Protein AF-A0A178AVA2-F1 (afdb_monomer)

pLDDT: mean 83.58, std 13.84, range [35.47, 96.44]

Solvent-accessible surface area (backbone atoms only — not comparable to full-atom values): 10022 Å² total; per-residue (Å²): 101,58,47,37,73,25,54,58,97,66,56,77,69,5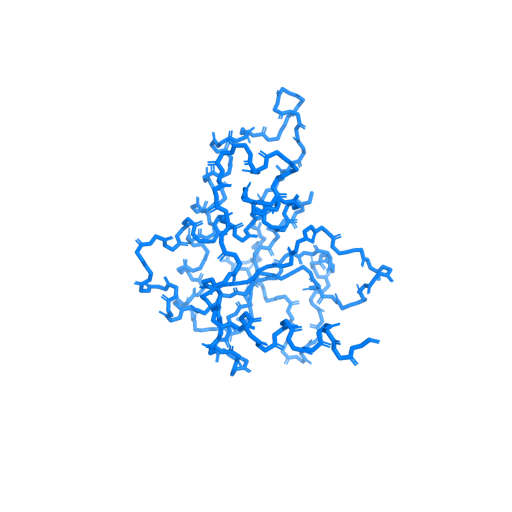7,50,57,54,50,53,49,37,49,54,52,15,50,49,53,47,40,69,73,58,42,66,60,36,81,91,50,72,38,77,63,45,78,44,82,63,71,54,96,90,38,62,68,52,55,43,46,97,87,67,46,74,33,79,92,48,63,50,77,24,27,30,31,40,52,26,65,85,71,76,60,54,83,81,50,58,57,49,40,53,74,26,83,81,48,61,93,82,47,77,55,73,37,70,40,40,42,36,29,18,57,76,59,34,75,69,43,96,56,44,38,58,53,52,31,53,36,51,37,15,44,75,54,46,75,63,77,80,70,42,96,66,23,76,82,80,47,90,82,64,66,85,74,44,97,57,35,70,61,55,48,55,57,62,76,73,107

Mean predicted aligned error: 7.14 Å

Secondary structure (DSSP, 8-state):
-B---EE-S--HHHHHHHHHHHHHHHHHHHHHH-SSBTTTTB--B-----BTTBPPPSB-TTS-B-TTS-TTS-EEEEGGGGT-TTS-SEE--SS---TTT--STT-SEEEE-HHHHHHSS-HHHHHHHHHHHHTTPPPGGGSTTGGGT----GGGSTTHHHHHHHHHT-

Sequence (170 aa):
MLATSLLRKGTKNAHVKLSYLMSNATSLWVRAIGSPSEQSGHGLQFKSYEQHGKPPYCRKDDGTWNVIYSESSVVIDTLNERGEGRYALSYAPYGYRSHDFDQDPGRQNLRINYAEMMNARNPTTLVAHELGHIMGIMHQHQRGNAVTYVYFKCKNLDDYDIVKNALEAA

Foldseek 3Di:
DEAAEAEDDDDPVLVVVVVVLLVLLVVVVCVVQNDDDVVSVDPDDYDYDDDPNHRDHQADPVRHGDVVDDLQYEYEYECVVVVNLPDDQKAFAAEGDDCVRPVGRNNGYIYGNSVVLVVDPCSSNVSNVRVCRHHRHDDPCPPPCNVVPDDDDLVPDPCSVVVVVVVVVD

Radius of gyration: 18.33 Å; Cα contacts (8 Å, |Δi|>4): 219; chains: 1; bounding box: 48×45×39 Å

Nearest PDB structures (foldseek):
  1iab-assembly1_A  TM=7.516E-01  e=2.184E-03  Astacus astacus
  6mmp-assembly1_C  TM=3.490E-01  e=6.831E+00  Rattus norvegicus

Structure (mmCIF, N/CA/C/O backbone):
data_AF-A0A178AVA2-F1
#
_entry.id   AF-A0A178AVA2-F1
#
loop_
_atom_site.group_PDB
_atom_site.id
_atom_site.type_symbol
_atom_site.label_atom_id
_atom_site.label_alt_id
_atom_site.label_comp_id
_atom_site.label_asym_id
_atom_site.label_entity_id
_atom_site.label_seq_id
_atom_site.pdbx_PDB_ins_code
_atom_site.Cartn_x
_atom_site.Cartn_y
_atom_site.Cartn_z
_atom_site.occupancy
_atom_site.B_iso_or_equiv
_atom_site.auth_seq_id
_atom_site.auth_comp_id
_atom_site.auth_asym_id
_atom_site.auth_atom_id
_atom_site.pdbx_PDB_model_num
ATOM 1 N N . MET A 1 1 ? 10.847 1.163 8.711 1.00 35.47 1 MET A N 1
ATOM 2 C CA . MET A 1 1 ? 10.568 0.404 7.473 1.00 35.47 1 MET A CA 1
ATOM 3 C C . MET A 1 1 ? 10.774 1.348 6.303 1.00 35.47 1 MET A C 1
ATOM 5 O O . MET A 1 1 ? 10.241 2.446 6.362 1.00 35.47 1 MET A O 1
ATOM 9 N N . LEU A 1 2 ? 11.606 0.974 5.330 1.00 39.69 2 LEU A N 1
ATOM 10 C CA . LEU A 1 2 ? 11.906 1.767 4.135 1.00 39.69 2 LEU A CA 1
ATOM 11 C C . LEU A 1 2 ? 11.143 1.152 2.960 1.00 39.69 2 LEU A C 1
ATOM 13 O O . LEU A 1 2 ? 11.487 0.065 2.502 1.00 39.69 2 LEU A O 1
ATOM 17 N N . ALA A 1 3 ? 10.085 1.817 2.504 1.00 41.44 3 ALA A N 1
ATOM 18 C CA . ALA A 1 3 ? 9.357 1.408 1.309 1.00 41.44 3 ALA A CA 1
ATOM 19 C C . ALA A 1 3 ? 10.012 2.049 0.078 1.00 41.44 3 ALA A C 1
ATOM 21 O O . ALA A 1 3 ? 9.653 3.156 -0.321 1.00 41.44 3 ALA A O 1
ATOM 22 N N . THR A 1 4 ? 11.006 1.375 -0.500 1.00 44.41 4 THR A N 1
ATOM 23 C CA . THR A 1 4 ? 11.583 1.781 -1.785 1.00 44.41 4 THR A CA 1
ATOM 24 C C . THR A 1 4 ? 10.673 1.291 -2.904 1.00 44.41 4 THR A C 1
ATOM 26 O O . THR A 1 4 ? 10.763 0.143 -3.311 1.00 44.41 4 THR A O 1
ATOM 29 N N . SER A 1 5 ? 9.787 2.167 -3.375 1.00 45.09 5 SER A N 1
ATOM 30 C CA . SER A 1 5 ? 8.886 1.947 -4.514 1.00 45.09 5 SER A CA 1
ATOM 31 C C . SER A 1 5 ? 9.672 1.616 -5.786 1.00 45.09 5 SER A C 1
ATOM 33 O O . SER A 1 5 ? 10.353 2.493 -6.322 1.00 45.09 5 SER A O 1
ATOM 35 N N . LEU A 1 6 ? 9.550 0.397 -6.305 1.00 52.84 6 LEU A N 1
ATOM 36 C CA . LEU A 1 6 ? 10.312 -0.048 -7.473 1.00 52.84 6 LEU A CA 1
ATOM 37 C C . LEU A 1 6 ? 9.438 -0.900 -8.372 1.00 52.84 6 LEU A C 1
ATOM 39 O O . LEU A 1 6 ? 8.874 -1.899 -7.930 1.00 52.84 6 LEU A O 1
ATOM 43 N N . LEU A 1 7 ? 9.328 -0.477 -9.625 1.00 50.53 7 LEU A N 1
ATOM 44 C CA . LEU A 1 7 ? 8.433 -1.100 -10.583 1.00 50.53 7 LEU A CA 1
ATOM 45 C C . LEU A 1 7 ? 9.058 -2.325 -11.223 1.00 50.53 7 LEU A C 1
ATOM 47 O O . LEU A 1 7 ? 10.235 -2.320 -11.569 1.00 50.53 7 LEU A O 1
ATOM 51 N N . ARG A 1 8 ? 8.257 -3.363 -11.438 1.00 51.50 8 ARG A N 1
ATOM 52 C CA . ARG A 1 8 ? 8.568 -4.390 -12.434 1.00 51.50 8 ARG A CA 1
ATOM 53 C C . ARG A 1 8 ? 8.363 -3.792 -13.833 1.00 51.50 8 ARG A C 1
ATOM 55 O O . ARG A 1 8 ? 7.610 -2.841 -14.014 1.00 51.50 8 ARG A O 1
ATOM 62 N N . LYS A 1 9 ? 9.165 -4.270 -14.779 1.00 46.62 9 LYS A N 1
ATOM 63 C CA . LYS A 1 9 ? 9.379 -3.786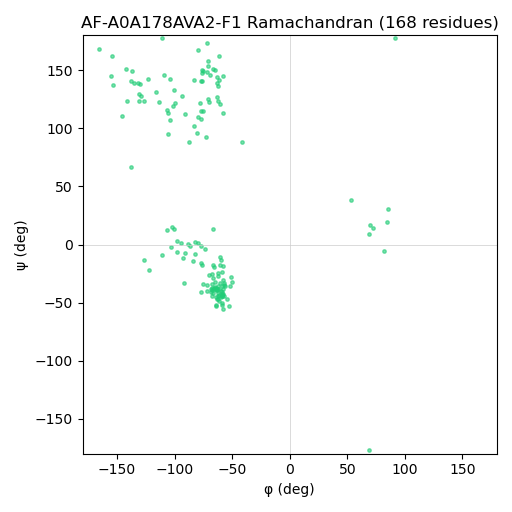 -16.153 1.00 46.62 9 LYS A CA 1
ATOM 64 C C . LYS A 1 9 ? 8.087 -3.349 -16.886 1.00 46.62 9 LYS A C 1
ATOM 66 O O . LYS A 1 9 ? 7.524 -4.122 -17.647 1.00 46.62 9 LYS A O 1
ATOM 71 N N . GLY A 1 10 ? 7.701 -2.079 -16.739 1.00 52.09 10 GLY A N 1
ATOM 72 C CA . GLY A 1 10 ? 6.563 -1.460 -17.431 1.00 52.09 10 GLY A CA 1
ATOM 73 C C . GLY A 1 10 ? 6.968 -0.412 -18.476 1.00 52.09 10 GLY A C 1
ATOM 74 O O . GLY A 1 10 ? 8.142 -0.078 -18.650 1.00 52.09 10 GLY A O 1
ATOM 75 N N . THR A 1 11 ? 5.991 0.160 -19.188 1.00 54.28 11 THR A N 1
ATOM 76 C CA . THR A 1 11 ? 6.258 1.289 -20.101 1.00 54.28 11 THR A CA 1
ATOM 77 C C . THR A 1 11 ? 6.765 2.508 -19.313 1.00 54.28 11 THR A C 1
ATOM 79 O O . THR A 1 11 ? 6.294 2.779 -18.207 1.00 54.28 11 THR A O 1
ATOM 82 N N . LYS A 1 12 ? 7.697 3.297 -19.876 1.00 59.25 12 LYS A N 1
ATOM 83 C CA . LYS A 1 12 ? 8.261 4.501 -19.214 1.00 59.25 12 LYS A CA 1
ATOM 84 C C . LYS A 1 12 ? 7.185 5.453 -18.656 1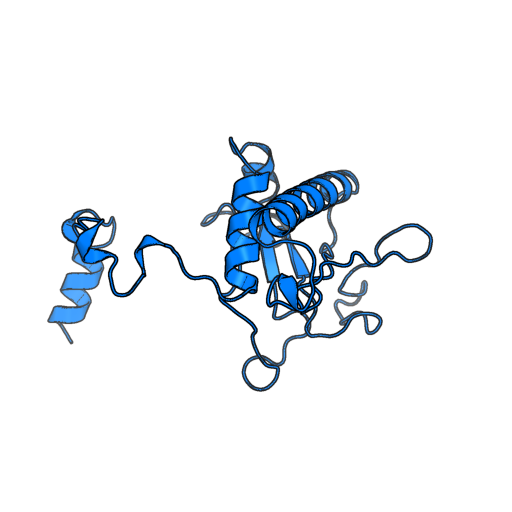.00 59.25 12 LYS A C 1
ATOM 86 O O . LYS A 1 12 ? 7.396 6.078 -17.621 1.00 59.25 12 LYS A O 1
ATOM 91 N N . ASN A 1 13 ? 6.024 5.530 -19.309 1.00 63.72 13 ASN A N 1
ATOM 92 C CA . ASN A 1 13 ? 4.899 6.361 -18.874 1.00 63.72 13 ASN A CA 1
ATOM 93 C C . ASN A 1 13 ? 4.184 5.813 -17.629 1.00 63.72 13 ASN A C 1
ATOM 95 O O . ASN A 1 13 ? 3.742 6.601 -16.792 1.00 63.72 13 ASN A O 1
ATOM 99 N N . ALA A 1 14 ? 4.089 4.487 -17.479 1.00 69.44 14 ALA A N 1
ATOM 100 C CA . ALA A 1 14 ? 3.544 3.873 -16.270 1.00 69.44 14 ALA A CA 1
ATOM 101 C C . ALA A 1 14 ? 4.409 4.208 -15.054 1.00 69.44 14 ALA A C 1
ATOM 103 O O . ALA A 1 14 ? 3.881 4.561 -14.002 1.00 69.44 14 ALA A O 1
ATOM 104 N N . HIS A 1 15 ? 5.730 4.218 -15.247 1.00 70.00 15 HIS A N 1
ATOM 105 C CA . HIS A 1 15 ? 6.684 4.549 -14.203 1.00 70.00 15 HIS A CA 1
ATOM 106 C C . HIS A 1 15 ? 6.469 5.940 -13.609 1.00 70.00 15 HIS A C 1
ATOM 108 O O . HIS A 1 15 ? 6.262 6.076 -12.407 1.00 70.00 15 HIS A O 1
ATOM 114 N N . VAL A 1 16 ? 6.464 6.979 -14.446 1.00 72.69 16 VAL A N 1
ATOM 115 C CA . VAL A 1 16 ? 6.308 8.367 -13.980 1.00 72.69 16 VAL A CA 1
ATOM 116 C C . VAL A 1 16 ? 4.991 8.560 -13.223 1.00 72.69 16 VAL A C 1
ATOM 118 O O . VAL A 1 16 ? 4.978 9.155 -12.146 1.00 72.69 16 VAL A O 1
ATOM 121 N N . LYS A 1 17 ? 3.882 8.021 -13.748 1.00 81.56 17 LYS A N 1
ATOM 122 C CA . LYS A 1 17 ? 2.571 8.169 -13.098 1.00 81.56 17 LYS A CA 1
ATOM 123 C C . LYS A 1 17 ? 2.489 7.412 -11.773 1.00 81.56 17 LYS A C 1
ATOM 125 O O . LYS A 1 17 ? 1.926 7.940 -10.819 1.00 81.56 17 LYS A O 1
ATOM 130 N N . LEU A 1 18 ? 3.062 6.214 -11.688 1.00 80.94 18 LEU A N 1
ATOM 131 C CA . LEU A 1 18 ? 3.089 5.440 -10.446 1.00 80.94 18 LEU A CA 1
ATOM 132 C C . LEU A 1 18 ? 3.981 6.099 -9.391 1.00 80.94 18 LEU A C 1
ATOM 134 O O . LEU A 1 18 ? 3.558 6.210 -8.245 1.00 80.94 18 LEU A O 1
ATOM 138 N N . SER A 1 19 ? 5.146 6.636 -9.766 1.00 80.81 19 SER A N 1
ATOM 139 C CA . SER A 1 19 ? 5.971 7.435 -8.847 1.00 80.81 19 SER A CA 1
ATOM 140 C C . SER A 1 19 ? 5.211 8.652 -8.307 1.00 80.81 19 SER A C 1
ATOM 142 O O . SER A 1 19 ? 5.275 8.935 -7.111 1.00 80.81 19 SER A O 1
ATOM 144 N N . TYR A 1 20 ? 4.441 9.338 -9.158 1.00 85.94 20 TYR A N 1
ATOM 145 C CA . TYR A 1 20 ? 3.589 10.454 -8.742 1.00 85.94 20 TYR A CA 1
ATOM 146 C C . TYR A 1 20 ? 2.486 10.017 -7.763 1.00 85.94 20 TYR A C 1
ATOM 148 O O . TYR A 1 20 ? 2.320 10.630 -6.707 1.00 85.94 20 TYR A O 1
ATOM 156 N N . LEU A 1 21 ? 1.769 8.927 -8.065 1.00 88.62 21 LEU A N 1
ATOM 157 C CA . LEU A 1 21 ? 0.754 8.361 -7.168 1.00 88.62 21 LEU A CA 1
ATOM 158 C C . LEU A 1 21 ? 1.348 7.978 -5.812 1.00 88.62 21 LEU A C 1
ATOM 160 O O . LEU A 1 21 ? 0.778 8.322 -4.778 1.00 88.62 21 LEU A O 1
ATOM 164 N N . MET A 1 22 ? 2.516 7.334 -5.81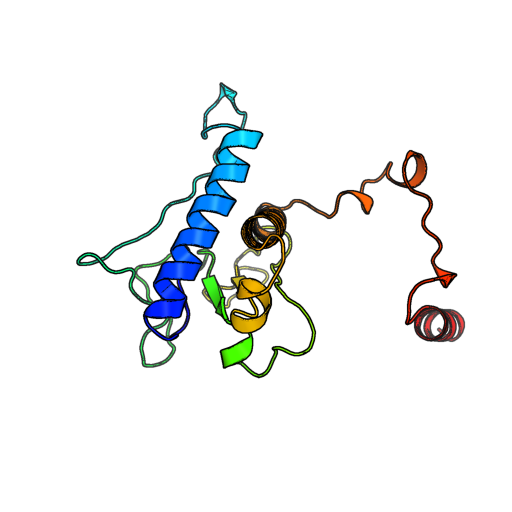4 1.00 88.31 22 MET A N 1
ATOM 165 C CA . MET A 1 22 ? 3.215 6.971 -4.588 1.00 88.31 22 MET A CA 1
ATOM 166 C C . MET A 1 22 ? 3.611 8.189 -3.770 1.00 88.31 22 MET A C 1
ATOM 168 O O . MET A 1 22 ? 3.354 8.215 -2.569 1.00 88.31 22 MET A O 1
ATOM 172 N N . SER A 1 23 ? 4.195 9.213 -4.393 1.00 89.69 23 SER A N 1
ATOM 173 C CA . SER A 1 23 ? 4.587 10.444 -3.700 1.00 89.69 23 SER A CA 1
ATOM 174 C C . SER A 1 23 ? 3.385 11.128 -3.038 1.00 89.69 23 SER A C 1
ATOM 176 O O . SER A 1 23 ? 3.443 11.504 -1.864 1.00 89.69 23 SER A O 1
ATOM 178 N N . ASN A 1 24 ? 2.252 11.197 -3.738 1.00 93.38 24 ASN A N 1
ATOM 179 C CA . ASN A 1 24 ? 1.031 11.773 -3.188 1.00 93.38 24 ASN A CA 1
ATOM 180 C C . ASN A 1 24 ? 0.446 10.921 -2.053 1.00 93.38 24 ASN A C 1
ATOM 182 O O . ASN A 1 24 ? 0.078 11.463 -1.014 1.00 93.38 24 ASN A O 1
ATOM 186 N N . ALA A 1 25 ? 0.390 9.598 -2.220 1.00 93.69 25 ALA A N 1
ATOM 187 C CA . ALA A 1 25 ? -0.112 8.677 -1.201 1.00 93.69 25 ALA A CA 1
ATOM 188 C C . ALA A 1 25 ? 0.736 8.730 0.078 1.00 93.69 25 ALA A C 1
ATOM 190 O O . ALA A 1 25 ? 0.217 8.792 1.190 1.00 93.69 25 ALA A O 1
ATOM 191 N N . THR A 1 26 ? 2.052 8.796 -0.092 1.00 92.62 26 THR A N 1
ATOM 192 C CA . THR A 1 26 ? 3.015 8.990 0.989 1.00 92.62 26 THR A CA 1
ATOM 193 C C . THR A 1 26 ? 2.786 10.319 1.708 1.00 92.62 26 THR A C 1
ATOM 195 O O . THR A 1 26 ? 2.780 10.385 2.935 1.00 92.62 26 THR A O 1
ATOM 198 N N . SER A 1 27 ? 2.548 11.384 0.939 1.00 93.75 27 SER A N 1
ATOM 199 C CA . SER A 1 27 ? 2.283 12.722 1.472 1.00 93.75 27 SER A CA 1
ATOM 200 C C . SER A 1 27 ? 0.981 12.787 2.276 1.00 93.75 27 SER A C 1
ATOM 202 O O . SER A 1 27 ? 0.908 13.547 3.241 1.00 93.75 27 SER A O 1
ATOM 204 N N . LEU A 1 28 ? -0.038 11.990 1.921 1.00 95.94 28 LEU A N 1
ATOM 205 C CA . LEU A 1 28 ? -1.256 11.851 2.731 1.00 95.94 28 LEU A CA 1
ATOM 206 C C . LEU A 1 28 ? -0.936 11.271 4.109 1.00 95.94 28 LEU A C 1
ATOM 208 O O . LEU A 1 28 ? -1.403 11.807 5.111 1.00 95.94 28 LEU A O 1
ATOM 212 N N . TRP A 1 29 ? -0.099 10.234 4.164 1.00 94.44 29 TRP A N 1
ATOM 213 C CA . TRP A 1 29 ? 0.346 9.654 5.428 1.00 94.44 29 TRP A CA 1
ATOM 214 C C . TRP A 1 29 ? 1.166 10.637 6.252 1.00 94.44 29 TRP A C 1
ATOM 216 O O . TRP A 1 29 ? 0.787 10.923 7.382 1.00 94.44 29 TRP A O 1
ATOM 226 N N . VAL A 1 30 ? 2.217 11.233 5.686 1.00 93.88 30 VAL A N 1
ATOM 227 C CA . VAL A 1 30 ? 3.055 12.213 6.406 1.00 93.88 30 VAL A CA 1
ATOM 228 C C . VAL A 1 30 ? 2.224 13.384 6.941 1.00 93.88 30 VAL A C 1
ATOM 230 O O . VAL A 1 30 ? 2.471 13.862 8.041 1.00 93.88 30 VAL A O 1
ATOM 233 N N . ARG A 1 31 ? 1.192 13.828 6.214 1.00 95.81 31 ARG A N 1
ATOM 234 C CA . ARG A 1 31 ? 0.269 14.859 6.711 1.00 95.81 31 ARG A CA 1
ATOM 235 C C . ARG A 1 31 ? -0.592 14.374 7.879 1.00 95.81 31 ARG A C 1
ATOM 237 O O . ARG A 1 31 ? -0.889 15.165 8.765 1.00 95.81 31 ARG A O 1
ATOM 244 N N . ALA A 1 32 ? -1.023 13.116 7.853 1.00 95.19 32 ALA A N 1
ATOM 245 C CA . ALA A 1 32 ? -1.911 12.545 8.859 1.00 95.19 32 ALA A CA 1
ATOM 246 C C . ALA A 1 32 ? -1.188 12.188 10.166 1.00 95.19 32 ALA A C 1
ATOM 248 O O . ALA A 1 32 ? -1.738 12.425 11.236 1.00 95.19 32 ALA A O 1
ATOM 249 N N . ILE A 1 33 ? 0.020 11.620 10.083 1.00 94.00 33 ILE A N 1
ATOM 250 C CA . ILE A 1 33 ? 0.762 11.115 11.254 1.00 94.00 33 ILE A CA 1
ATOM 251 C C . ILE A 1 33 ? 2.007 11.942 11.601 1.00 94.00 33 ILE A C 1
ATOM 253 O O . ILE A 1 33 ? 2.577 11.772 12.673 1.00 94.00 33 ILE A O 1
ATOM 257 N N . GLY A 1 34 ? 2.392 12.881 10.736 1.00 94.88 34 GLY A N 1
ATOM 258 C CA . GLY A 1 34 ? 3.571 13.722 10.903 1.00 94.88 34 GLY A CA 1
ATOM 259 C C . GLY A 1 34 ? 4.837 13.142 10.269 1.00 94.88 34 GLY A C 1
ATOM 260 O O . GLY A 1 34 ? 4.864 12.059 9.680 1.00 94.88 34 GLY A O 1
ATOM 261 N N . SER A 1 35 ? 5.919 13.913 10.374 1.00 93.38 35 SER A N 1
ATOM 262 C CA . SER A 1 35 ? 7.266 13.450 10.031 1.00 93.38 35 SER A CA 1
ATOM 263 C C . SER A 1 35 ? 7.797 12.517 11.123 1.00 93.38 35 SER A C 1
ATOM 265 O O . SER A 1 35 ? 7.470 12.720 12.291 1.00 93.38 35 SER A O 1
ATOM 267 N N . PRO A 1 36 ? 8.649 11.531 10.799 1.00 94.00 36 PRO A N 1
ATOM 268 C CA . PRO A 1 36 ? 9.222 10.630 11.796 1.00 94.00 36 PRO A CA 1
ATOM 269 C C . PRO A 1 36 ? 10.057 11.387 12.834 1.00 94.00 36 PRO A C 1
ATOM 271 O O . PRO A 1 36 ? 11.016 12.078 12.489 1.00 94.00 36 PRO A O 1
ATOM 274 N N . SER A 1 37 ? 9.669 11.263 14.099 1.00 95.56 37 SER A N 1
ATOM 275 C CA . SER A 1 37 ? 10.273 11.944 15.244 1.00 95.56 37 SER A CA 1
ATOM 276 C C . SER A 1 37 ? 9.798 11.302 16.548 1.00 95.56 37 SER A C 1
ATOM 278 O O . SER A 1 37 ? 8.840 10.528 16.558 1.00 95.56 37 SER A O 1
ATOM 280 N N . GLU A 1 38 ? 10.438 11.659 17.659 1.00 95.81 38 GLU A N 1
ATOM 281 C CA . GLU A 1 38 ? 9.928 11.328 18.993 1.00 95.81 38 GLU A CA 1
ATOM 282 C C . GLU A 1 38 ? 8.533 11.936 19.227 1.00 95.81 38 GLU A C 1
ATOM 284 O O . GLU A 1 38 ? 7.643 11.258 19.730 1.00 95.81 38 GLU A O 1
ATOM 289 N N . GLN A 1 39 ? 8.301 13.172 18.764 1.00 95.62 39 GLN A N 1
ATOM 290 C CA . GLN A 1 39 ? 7.025 13.877 18.924 1.00 95.62 39 GLN A CA 1
ATOM 291 C C . GLN A 1 39 ? 5.853 13.197 18.197 1.00 95.62 39 GLN A C 1
ATOM 293 O O . GLN A 1 39 ? 4.743 13.162 18.722 1.00 95.62 39 GLN A O 1
ATOM 298 N N . SER A 1 40 ? 6.077 12.672 16.992 1.00 94.88 40 SER A N 1
ATOM 299 C CA . SER A 1 40 ? 5.054 11.939 16.230 1.00 94.88 40 SER A CA 1
ATOM 300 C C . SER A 1 40 ? 4.920 10.472 16.648 1.00 94.88 40 SER A C 1
ATOM 302 O O . SER A 1 40 ? 4.002 9.788 16.199 1.00 94.88 40 SER A O 1
ATOM 304 N N . GLY A 1 41 ? 5.819 9.967 17.500 1.00 94.44 41 GLY A N 1
ATOM 305 C CA . GLY A 1 41 ? 5.760 8.608 18.038 1.00 94.44 41 GLY A CA 1
ATOM 306 C C . GLY A 1 41 ? 6.046 7.500 17.020 1.00 94.44 41 GLY A C 1
ATOM 307 O O . GLY A 1 41 ? 5.725 6.341 17.282 1.00 94.44 41 GLY A O 1
ATOM 308 N N . HIS A 1 42 ? 6.637 7.812 15.859 1.00 92.19 42 HIS A N 1
ATOM 309 C CA . HIS A 1 42 ? 6.965 6.807 14.845 1.00 92.19 42 HIS A CA 1
ATOM 310 C C . HIS A 1 42 ? 8.293 7.060 14.119 1.00 92.19 42 HIS A C 1
ATOM 312 O O . HIS A 1 42 ? 8.710 8.189 13.873 1.00 92.19 42 HIS A O 1
ATOM 318 N N . GLY A 1 43 ? 8.922 5.966 13.674 1.00 90.44 43 GLY A N 1
ATOM 319 C CA . GLY A 1 43 ? 10.121 5.969 12.821 1.00 90.44 43 GLY A CA 1
ATOM 320 C C . GLY A 1 43 ? 9.844 5.720 11.331 1.00 90.44 43 GLY A C 1
ATOM 321 O O . GLY A 1 43 ? 10.761 5.386 10.580 1.00 90.44 43 GLY A O 1
ATOM 322 N N . LEU A 1 44 ? 8.580 5.790 10.894 1.00 87.25 44 LEU A N 1
ATOM 323 C CA . LEU A 1 44 ? 8.195 5.535 9.502 1.00 87.25 44 LEU A CA 1
ATOM 324 C C . LEU A 1 44 ? 8.834 6.541 8.531 1.00 87.25 44 LEU A C 1
ATOM 326 O O . LEU A 1 44 ? 8.623 7.744 8.649 1.00 87.25 44 LEU A O 1
ATOM 330 N N . GLN A 1 45 ? 9.566 6.028 7.541 1.00 86.25 45 GLN A N 1
ATOM 331 C CA . GLN A 1 45 ? 10.241 6.816 6.514 1.00 86.25 45 GLN A CA 1
ATOM 332 C C . GLN A 1 45 ? 9.950 6.245 5.132 1.00 86.25 45 GLN A C 1
ATOM 334 O O . GLN A 1 45 ? 10.020 5.036 4.912 1.00 86.25 45 GLN A O 1
ATOM 339 N N . PHE A 1 46 ? 9.724 7.136 4.177 1.00 84.00 46 PHE A N 1
ATOM 340 C CA . PHE A 1 46 ? 9.573 6.789 2.774 1.00 84.00 46 PHE A CA 1
ATOM 341 C C . PHE A 1 46 ? 10.753 7.371 2.013 1.00 84.00 46 PHE A C 1
ATOM 343 O O . PHE A 1 46 ? 11.013 8.571 2.092 1.00 84.00 46 PHE A O 1
ATOM 350 N N . LYS A 1 47 ? 11.500 6.516 1.317 1.00 80.25 47 LYS A N 1
ATOM 351 C CA . LYS A 1 47 ? 12.651 6.934 0.518 1.00 80.25 47 LYS A CA 1
ATOM 352 C C . LYS A 1 47 ? 12.532 6.309 -0.859 1.00 80.25 47 LYS A C 1
ATOM 354 O O . LYS A 1 47 ? 12.432 5.091 -0.975 1.00 80.25 47 LYS A O 1
ATOM 359 N N . SER A 1 48 ? 12.545 7.145 -1.889 1.00 72.25 48 SER A N 1
ATOM 360 C CA . SER A 1 48 ? 12.849 6.686 -3.238 1.00 72.25 48 SER A CA 1
ATOM 361 C C . SER A 1 48 ? 14.356 6.470 -3.356 1.00 72.25 48 SER A C 1
ATOM 363 O O . SER A 1 48 ? 15.151 7.125 -2.681 1.00 72.25 48 SER A O 1
ATOM 365 N N . TYR A 1 49 ? 14.747 5.529 -4.205 1.00 72.69 49 TYR A N 1
ATOM 366 C CA . TYR A 1 49 ? 16.142 5.310 -4.553 1.00 72.69 49 TYR A CA 1
ATOM 367 C C . TYR A 1 49 ? 16.324 5.597 -6.035 1.00 72.69 49 TYR A C 1
ATOM 369 O O . TYR A 1 49 ? 15.572 5.081 -6.861 1.00 72.69 49 TYR A O 1
ATOM 377 N N . GLU A 1 50 ? 17.341 6.382 -6.366 1.00 73.56 50 GLU A N 1
ATOM 378 C CA . GLU A 1 50 ? 17.678 6.745 -7.736 1.00 73.56 50 GLU A CA 1
ATOM 379 C C . GLU A 1 50 ? 19.164 6.492 -7.991 1.00 73.56 50 GLU A C 1
ATOM 381 O O . GLU A 1 50 ? 20.017 6.815 -7.166 1.00 73.56 50 GLU A O 1
ATOM 386 N N . GLN A 1 51 ? 19.476 5.938 -9.160 1.00 71.62 51 GLN A N 1
ATOM 387 C CA . GLN A 1 51 ? 20.830 5.739 -9.657 1.00 71.62 51 GLN A CA 1
ATOM 388 C C . GLN A 1 51 ? 20.932 6.371 -11.051 1.00 71.62 51 GLN A C 1
ATOM 390 O O . GLN A 1 51 ? 20.154 6.055 -11.947 1.00 71.62 51 GLN A O 1
ATOM 395 N N . HIS A 1 52 ? 21.871 7.300 -11.248 1.00 79.25 52 HIS A N 1
ATOM 396 C CA . HIS A 1 52 ? 22.006 8.055 -12.507 1.00 79.25 52 HIS A CA 1
ATOM 397 C C . HIS A 1 52 ? 20.698 8.746 -12.960 1.00 79.25 52 HIS A C 1
ATOM 399 O O . HIS A 1 52 ? 20.365 8.766 -14.146 1.00 79.25 52 HIS A O 1
ATOM 405 N N . GLY A 1 53 ? 19.932 9.286 -12.003 1.00 73.62 53 GLY A N 1
ATOM 406 C CA . GLY A 1 53 ? 18.669 9.989 -12.261 1.00 73.62 53 GLY A CA 1
ATOM 407 C C . GLY A 1 53 ? 17.500 9.083 -12.663 1.00 73.62 53 GLY A C 1
ATOM 408 O O . GLY A 1 53 ? 16.506 9.569 -13.201 1.00 73.62 53 GLY A O 1
ATOM 409 N N . LYS A 1 54 ? 17.614 7.763 -12.463 1.00 68.69 54 LYS A N 1
ATOM 410 C CA . LYS A 1 54 ? 16.530 6.797 -12.682 1.00 68.69 54 LYS A CA 1
ATOM 411 C C . LYS A 1 54 ? 16.504 5.777 -11.549 1.00 68.69 54 LYS A C 1
ATOM 413 O O . LYS A 1 54 ? 17.567 5.337 -11.127 1.00 68.69 54 LYS A O 1
ATOM 418 N N . PRO A 1 55 ? 15.339 5.344 -11.063 1.00 70.38 55 PRO A N 1
ATOM 419 C CA . PRO A 1 55 ? 15.285 4.201 -10.163 1.00 70.38 55 PRO A CA 1
ATOM 420 C C . PRO A 1 55 ? 15.626 2.914 -10.942 1.00 70.38 55 PRO A C 1
ATOM 422 O O . PRO A 1 55 ? 14.981 2.626 -11.956 1.00 70.38 55 PRO A O 1
ATOM 425 N N . PRO A 1 56 ? 16.649 2.148 -10.525 1.00 79.06 56 PRO A N 1
ATOM 426 C CA . PRO A 1 56 ? 16.888 0.811 -11.056 1.00 79.06 56 PRO A CA 1
ATOM 427 C C . PRO A 1 56 ? 15.710 -0.132 -10.773 1.00 79.06 56 PRO A C 1
ATOM 429 O O . PRO A 1 56 ? 14.881 0.115 -9.905 1.00 79.06 56 PRO A O 1
ATOM 432 N N . TYR A 1 57 ? 15.627 -1.242 -11.502 1.00 81.00 57 TYR A N 1
ATOM 433 C CA . TYR A 1 57 ? 14.596 -2.253 -11.258 1.00 81.00 57 TYR A CA 1
ATOM 434 C C . TYR A 1 57 ? 14.919 -3.110 -10.021 1.00 81.00 57 TYR A C 1
ATOM 436 O O . TYR A 1 57 ? 16.086 -3.413 -9.762 1.00 81.00 57 TYR A O 1
ATOM 444 N N . CYS A 1 58 ? 13.880 -3.556 -9.297 1.00 81.81 58 CYS A N 1
ATOM 445 C CA . CYS A 1 58 ? 13.983 -4.508 -8.172 1.00 81.81 58 CYS A CA 1
ATOM 446 C C . CYS A 1 58 ? 14.642 -5.832 -8.552 1.00 81.81 58 CYS A C 1
ATOM 448 O O . CYS A 1 58 ? 15.286 -6.478 -7.732 1.00 81.81 58 CYS A O 1
ATOM 450 N N . ARG A 1 59 ? 14.417 -6.266 -9.791 1.00 84.56 59 ARG A N 1
ATOM 451 C CA . ARG A 1 59 ? 14.964 -7.496 -10.348 1.00 84.56 59 ARG A CA 1
ATOM 452 C C . ARG A 1 59 ? 15.747 -7.154 -11.606 1.00 84.56 59 ARG A C 1
ATOM 454 O O . ARG A 1 59 ? 15.355 -6.255 -12.352 1.00 84.56 59 ARG A O 1
ATOM 461 N N . LYS A 1 60 ? 16.864 -7.843 -11.808 1.00 85.19 60 LYS A N 1
ATOM 462 C CA . LYS A 1 60 ? 17.690 -7.728 -13.013 1.00 85.19 60 LYS A CA 1
ATOM 463 C C . LYS A 1 60 ? 16.969 -8.375 -14.200 1.00 85.19 60 LYS A C 1
ATOM 465 O O . LYS A 1 60 ? 15.926 -9.010 -14.038 1.00 85.19 60 LYS A 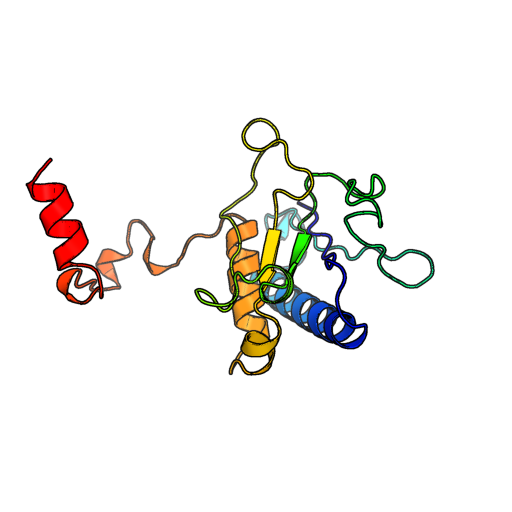O 1
ATOM 470 N N . ASP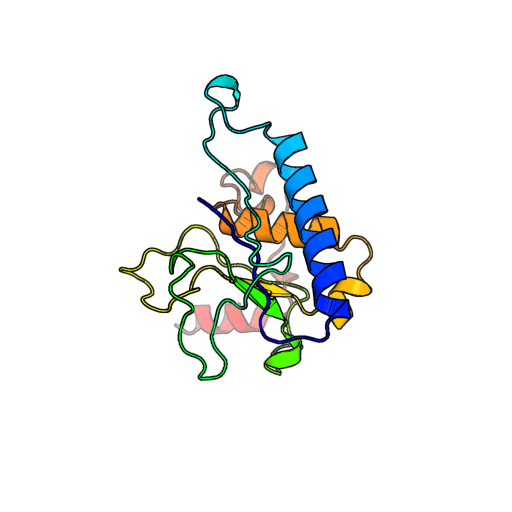 A 1 61 ? 17.528 -8.229 -15.399 1.00 83.19 61 ASP A N 1
ATOM 471 C CA . ASP A 1 61 ? 16.939 -8.810 -16.614 1.00 83.19 61 ASP A CA 1
ATOM 472 C C . ASP A 1 61 ? 16.859 -10.347 -16.580 1.00 83.19 61 ASP A C 1
ATOM 474 O O . ASP A 1 61 ? 15.976 -10.916 -17.216 1.00 83.19 61 ASP A O 1
ATOM 478 N N . ASP A 1 62 ? 17.715 -11.009 -15.797 1.00 85.75 62 ASP A N 1
ATOM 479 C CA . ASP A 1 62 ? 17.682 -12.459 -15.546 1.00 85.75 62 ASP A CA 1
ATOM 480 C C . ASP A 1 62 ? 16.634 -12.884 -14.490 1.00 85.75 62 ASP A C 1
ATOM 482 O O . ASP A 1 62 ? 16.518 -14.062 -14.159 1.00 85.75 62 ASP A O 1
ATOM 486 N N . GLY A 1 63 ? 15.867 -11.934 -13.941 1.00 83.19 63 GLY A N 1
ATOM 487 C CA . GLY A 1 63 ? 14.853 -12.168 -12.911 1.00 83.19 63 GLY A CA 1
ATOM 488 C C . GLY A 1 63 ? 15.390 -12.270 -11.477 1.00 83.19 63 GLY A C 1
ATOM 489 O O . GLY A 1 63 ? 14.585 -12.323 -10.536 1.00 83.19 63 GLY A O 1
ATOM 490 N N . THR A 1 64 ? 16.711 -12.250 -11.280 1.00 90.00 64 THR A N 1
ATOM 491 C CA . THR A 1 64 ? 17.335 -12.270 -9.949 1.00 90.00 64 THR A CA 1
ATOM 492 C C . THR A 1 64 ? 17.135 -10.946 -9.221 1.00 90.00 64 THR A C 1
ATOM 494 O O . THR A 1 64 ? 16.953 -9.892 -9.838 1.00 90.00 64 THR A O 1
ATOM 497 N N . TRP A 1 65 ? 17.149 -10.986 -7.888 1.00 90.25 65 TRP A N 1
ATOM 498 C CA . TRP A 1 65 ? 17.022 -9.785 -7.070 1.00 90.25 65 TRP A CA 1
ATOM 499 C C . TRP A 1 65 ? 18.187 -8.817 -7.296 1.00 90.25 65 TRP A C 1
ATOM 501 O O . TRP A 1 65 ? 19.356 -9.201 -7.412 1.00 90.25 65 TRP A O 1
ATOM 511 N N . ASN A 1 66 ? 17.868 -7.530 -7.351 1.00 89.00 66 ASN A N 1
ATOM 512 C CA . ASN A 1 66 ? 18.862 -6.482 -7.432 1.00 89.00 66 ASN A CA 1
ATOM 513 C C . ASN A 1 66 ? 19.378 -6.145 -6.025 1.00 89.00 66 ASN A C 1
ATOM 515 O O . ASN A 1 66 ? 18.736 -5.423 -5.266 1.00 89.00 66 ASN A O 1
ATOM 519 N N . VAL A 1 67 ? 20.567 -6.663 -5.704 1.00 90.31 67 VAL A N 1
ATOM 520 C CA . VAL A 1 67 ? 21.211 -6.598 -4.376 1.00 90.31 67 VAL A CA 1
ATOM 521 C C . VAL A 1 67 ? 21.496 -5.187 -3.853 1.00 90.31 67 VAL A C 1
ATOM 523 O O . VAL A 1 67 ? 21.830 -5.029 -2.684 1.00 90.31 67 VAL A O 1
ATOM 526 N N . ILE A 1 68 ? 21.352 -4.151 -4.683 1.00 86.06 68 ILE A N 1
ATOM 527 C CA . ILE A 1 68 ? 21.395 -2.757 -4.212 1.00 86.06 68 ILE A CA 1
ATOM 528 C C . ILE A 1 68 ? 20.214 -2.428 -3.284 1.00 86.06 68 ILE A C 1
ATOM 530 O O . ILE A 1 68 ? 20.267 -1.452 -2.536 1.00 86.06 68 ILE A O 1
ATOM 534 N N . TYR A 1 69 ? 19.150 -3.233 -3.334 1.00 85.00 69 TYR A N 1
ATOM 535 C CA . TYR A 1 69 ? 17.986 -3.124 -2.472 1.00 85.00 69 TYR A CA 1
ATOM 536 C C . TYR A 1 69 ? 18.004 -4.192 -1.389 1.00 85.00 69 TYR A C 1
ATOM 538 O O . TYR A 1 69 ? 18.325 -5.354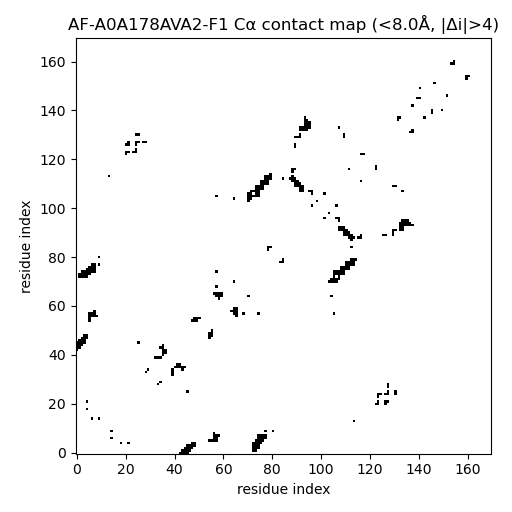 -1.633 1.00 85.00 69 TYR A O 1
ATOM 546 N N . SER A 1 70 ? 17.561 -3.808 -0.191 1.00 87.12 70 SER A N 1
ATOM 547 C CA . SER A 1 70 ? 17.232 -4.778 0.850 1.00 87.12 70 SER A CA 1
ATOM 548 C C . SER A 1 70 ? 16.083 -5.660 0.372 1.00 87.12 70 SER A C 1
ATOM 550 O O . SER A 1 70 ? 15.087 -5.139 -0.126 1.00 87.12 70 SER A O 1
ATOM 552 N N . GLU A 1 71 ? 16.167 -6.968 0.591 1.00 87.75 71 GLU A N 1
ATOM 553 C CA . GLU A 1 71 ? 15.097 -7.925 0.271 1.00 87.75 71 GLU A CA 1
ATOM 554 C C . GLU A 1 71 ? 13.767 -7.612 0.981 1.00 87.75 71 GLU A C 1
ATOM 556 O O . GLU A 1 71 ? 12.703 -8.064 0.562 1.00 87.75 71 GLU A O 1
ATOM 561 N N . SER A 1 72 ? 13.827 -6.801 2.041 1.00 84.50 72 SER A N 1
ATOM 562 C CA . SER A 1 72 ? 12.685 -6.270 2.787 1.00 84.50 72 SER A CA 1
ATOM 563 C C . SER A 1 72 ? 12.032 -5.033 2.152 1.00 84.50 72 SER A C 1
ATOM 565 O O . SER A 1 72 ? 11.122 -4.459 2.751 1.00 84.50 72 SER A O 1
ATOM 567 N N . SER A 1 73 ? 12.507 -4.578 0.989 1.00 86.12 73 SER A N 1
ATOM 568 C CA . SER A 1 73 ? 11.959 -3.408 0.292 1.00 86.12 73 SER A CA 1
ATOM 569 C C . SER A 1 73 ? 10.563 -3.690 -0.258 1.00 86.12 73 SER A C 1
ATOM 571 O O . SER A 1 73 ? 10.271 -4.800 -0.699 1.00 86.12 73 SER A O 1
ATOM 573 N N . VAL A 1 74 ? 9.716 -2.658 -0.267 1.00 86.56 74 VAL A N 1
ATOM 574 C CA . VAL A 1 74 ? 8.370 -2.725 -0.848 1.00 86.56 74 VAL A CA 1
ATOM 575 C C . VAL A 1 74 ? 8.440 -2.638 -2.367 1.00 86.56 74 VAL A C 1
ATOM 577 O O . VAL A 1 74 ? 8.663 -1.569 -2.925 1.00 86.56 74 VAL A O 1
ATOM 580 N N . VAL A 1 75 ? 8.190 -3.748 -3.046 1.00 86.00 75 VAL A N 1
ATOM 581 C CA . VAL A 1 75 ? 8.094 -3.804 -4.507 1.00 86.00 75 VAL A CA 1
ATOM 582 C C . VAL A 1 75 ? 6.753 -3.243 -4.960 1.00 86.00 75 VAL A C 1
ATOM 584 O O . VAL A 1 75 ? 5.731 -3.526 -4.342 1.00 86.00 75 VAL A O 1
ATOM 587 N N . ILE A 1 76 ? 6.731 -2.484 -6.054 1.00 84.12 76 ILE A N 1
ATOM 588 C CA . ILE A 1 76 ? 5.478 -2.093 -6.703 1.00 84.12 76 ILE A CA 1
ATOM 589 C C . ILE A 1 76 ? 5.332 -2.895 -7.985 1.00 84.12 76 ILE A C 1
ATOM 591 O O . ILE A 1 76 ? 6.113 -2.750 -8.918 1.00 84.12 76 ILE A O 1
ATOM 595 N N . ASP A 1 77 ? 4.313 -3.736 -8.042 1.00 80.06 77 ASP A N 1
ATOM 596 C CA . ASP A 1 77 ? 4.036 -4.577 -9.200 1.00 80.06 77 ASP A CA 1
ATOM 597 C C . ASP A 1 77 ? 2.785 -4.093 -9.928 1.00 80.06 77 ASP A C 1
ATOM 599 O O . ASP A 1 77 ? 1.813 -3.660 -9.305 1.00 80.06 77 ASP A O 1
ATOM 603 N N . THR A 1 78 ? 2.770 -4.219 -11.256 1.00 78.06 78 THR A N 1
ATOM 604 C CA . THR A 1 78 ? 1.538 -4.038 -12.025 1.00 78.06 78 THR A CA 1
ATOM 605 C C . THR A 1 78 ? 0.854 -5.397 -12.241 1.00 78.06 78 THR A C 1
ATOM 607 O O . THR A 1 78 ? 1.472 -6.363 -12.688 1.00 78.06 78 THR A O 1
ATOM 610 N N . LEU A 1 79 ? -0.437 -5.506 -11.905 1.00 70.62 79 LEU A N 1
ATOM 611 C CA . LEU A 1 79 ? -1.208 -6.758 -12.027 1.00 70.62 79 LEU A CA 1
ATOM 612 C C . LEU A 1 79 ? -1.427 -7.175 -13.492 1.00 70.62 79 LEU A C 1
ATOM 614 O O . LEU A 1 79 ? -1.576 -8.360 -13.795 1.00 70.62 79 LEU A O 1
ATOM 618 N N . ASN A 1 80 ? -1.397 -6.205 -14.409 1.00 63.19 80 ASN A N 1
ATOM 619 C CA . ASN A 1 80 ? -1.639 -6.427 -15.837 1.00 63.19 80 ASN A CA 1
ATOM 620 C C . ASN A 1 80 ? -0.496 -7.197 -16.510 1.00 63.19 80 ASN A C 1
ATOM 622 O O . ASN A 1 80 ? -0.735 -7.919 -17.471 1.00 63.19 80 ASN A O 1
ATOM 626 N N . GLU A 1 81 ? 0.723 -7.108 -15.975 1.00 55.94 81 GLU A N 1
ATOM 627 C CA . GLU A 1 81 ? 1.888 -7.844 -16.483 1.00 55.94 81 GLU A CA 1
ATOM 628 C C . GLU A 1 81 ? 1.892 -9.325 -16.067 1.00 55.94 81 GLU A C 1
ATOM 630 O O . GLU A 1 81 ? 2.613 -10.122 -16.662 1.00 55.94 81 GLU A O 1
ATOM 635 N N . ARG A 1 82 ? 1.081 -9.718 -15.072 1.00 53.75 82 ARG A N 1
ATOM 636 C CA . ARG A 1 82 ? 1.001 -11.107 -14.578 1.00 53.75 82 ARG A CA 1
ATOM 637 C C . ARG A 1 82 ? -0.236 -11.877 -15.059 1.00 53.75 82 ARG A C 1
ATOM 639 O O . ARG A 1 82 ? -0.386 -13.042 -14.717 1.00 53.75 82 ARG A O 1
ATOM 646 N N . GLY A 1 83 ? -1.140 -11.246 -15.815 1.00 52.69 83 GLY A N 1
ATOM 647 C CA . GLY A 1 83 ? -2.434 -11.852 -16.172 1.00 52.69 83 GLY A CA 1
ATOM 648 C C . GLY A 1 83 ? -3.403 -12.006 -14.985 1.00 52.69 83 GLY A C 1
ATOM 649 O O . GLY A 1 83 ? -4.458 -12.616 -15.127 1.00 52.69 83 GLY A O 1
ATOM 650 N N . GLU A 1 84 ? -3.070 -11.418 -13.830 1.00 56.50 84 GLU A N 1
ATOM 651 C CA . GLU A 1 84 ? -3.817 -11.496 -12.562 1.00 56.50 84 GLU A CA 1
ATOM 652 C C . GLU A 1 84 ? -4.900 -10.399 -12.434 1.00 56.50 84 GLU A C 1
ATOM 654 O O . GLU A 1 84 ? -5.611 -10.328 -11.434 1.00 56.50 84 GLU A O 1
ATOM 659 N N . GLY A 1 85 ? -5.050 -9.529 -13.440 1.00 52.69 85 GLY A N 1
ATOM 660 C CA . GLY A 1 85 ? -5.838 -8.287 -13.385 1.00 52.69 85 GLY A CA 1
ATOM 661 C C . GLY A 1 85 ? -7.362 -8.412 -13.236 1.00 52.69 85 GLY A C 1
ATOM 662 O O . GLY A 1 85 ? -8.053 -7.419 -13.442 1.00 52.69 85 GLY A O 1
ATOM 663 N N . ARG A 1 86 ? -7.912 -9.586 -12.901 1.00 53.97 86 ARG A N 1
ATOM 664 C CA . ARG A 1 86 ? -9.370 -9.812 -12.861 1.00 53.97 86 ARG A CA 1
ATOM 665 C C . ARG A 1 86 ? -10.042 -9.588 -11.504 1.00 53.97 86 ARG A C 1
ATOM 667 O O . ARG A 1 86 ? -11.265 -9.542 -11.485 1.00 53.97 86 ARG A O 1
ATOM 674 N N . TYR A 1 87 ? -9.299 -9.438 -10.401 1.00 56.19 87 TYR A N 1
ATOM 675 C CA . TYR A 1 87 ? -9.914 -9.558 -9.064 1.00 56.19 87 TYR A CA 1
ATOM 676 C C . TYR A 1 87 ? -9.686 -8.393 -8.086 1.00 56.19 87 TYR A C 1
ATOM 678 O O . TYR A 1 87 ? -10.403 -8.316 -7.095 1.00 56.19 87 TYR A O 1
ATOM 686 N N . ALA A 1 88 ? -8.762 -7.458 -8.342 1.00 69.50 88 ALA A N 1
ATOM 687 C CA . ALA A 1 88 ? -8.583 -6.282 -7.480 1.00 69.50 88 ALA A CA 1
ATOM 688 C C . ALA A 1 88 ? -7.954 -5.088 -8.222 1.00 69.50 88 ALA A C 1
ATOM 690 O O . ALA A 1 88 ? -7.082 -5.269 -9.075 1.00 69.50 88 ALA A O 1
ATOM 691 N N . LEU A 1 89 ? -8.369 -3.860 -7.871 1.00 79.25 89 LEU A N 1
ATOM 692 C CA . LEU A 1 89 ? -7.719 -2.619 -8.333 1.00 79.25 89 LEU A CA 1
ATOM 693 C C . LEU A 1 89 ? -6.298 -2.497 -7.773 1.00 79.25 89 LEU A C 1
ATOM 695 O O . LEU A 1 89 ? -5.379 -2.045 -8.462 1.00 79.25 89 LEU A O 1
ATOM 699 N N . SER A 1 90 ? -6.126 -2.915 -6.525 1.00 85.31 90 SER A N 1
ATOM 700 C CA . SER A 1 90 ? -4.855 -2.960 -5.827 1.00 85.31 90 SER A CA 1
ATOM 701 C C . SER A 1 90 ? -4.873 -4.008 -4.721 1.00 85.31 90 SER A C 1
ATOM 703 O O . SER A 1 90 ? -5.935 -4.482 -4.326 1.00 85.31 90 SER A O 1
ATOM 705 N N . TYR A 1 91 ? -3.686 -4.402 -4.272 1.00 87.56 91 TYR A N 1
ATOM 706 C CA . TYR A 1 91 ? -3.499 -5.335 -3.169 1.00 87.56 91 TYR A CA 1
ATOM 707 C C . TYR A 1 91 ? -2.152 -5.081 -2.499 1.00 87.56 91 TYR A C 1
ATOM 709 O O . TYR A 1 91 ? -1.132 -4.955 -3.182 1.00 87.56 91 TYR A O 1
ATOM 717 N N . ALA A 1 92 ? -2.128 -5.107 -1.175 1.00 88.00 92 ALA A N 1
ATOM 718 C CA . ALA A 1 92 ? -0.908 -5.208 -0.395 1.00 88.00 92 ALA A CA 1
ATOM 719 C C . ALA A 1 92 ? -1.077 -6.200 0.766 1.00 88.00 92 ALA A C 1
ATOM 721 O O . ALA A 1 92 ? -2.175 -6.352 1.308 1.00 88.00 92 ALA A O 1
ATOM 722 N N . PRO A 1 93 ? 0.003 -6.888 1.179 1.00 84.50 93 PRO A N 1
ATOM 723 C CA . PRO A 1 93 ? -0.028 -7.707 2.371 1.00 84.50 93 PRO A CA 1
ATOM 724 C C . PRO A 1 93 ? -0.207 -6.832 3.613 1.00 84.50 93 PRO A C 1
ATOM 726 O O . PRO A 1 93 ? 0.249 -5.689 3.672 1.00 84.50 93 PRO A O 1
ATOM 729 N N . TYR A 1 94 ? -0.830 -7.417 4.632 1.00 86.69 94 TYR A N 1
ATOM 730 C CA . TYR A 1 94 ? -0.904 -6.806 5.947 1.00 86.69 94 TYR A CA 1
ATOM 731 C C . TYR A 1 94 ? 0.414 -6.981 6.710 1.00 86.69 94 TYR A C 1
ATOM 733 O O . TYR A 1 94 ? 0.847 -8.103 6.980 1.00 86.69 94 TYR A O 1
ATOM 741 N N . GLY A 1 95 ? 1.004 -5.854 7.096 1.00 86.56 95 GLY A N 1
ATOM 742 C CA . GLY A 1 95 ? 2.173 -5.763 7.953 1.00 86.56 95 GLY A CA 1
ATOM 743 C C . GLY A 1 95 ? 3.468 -6.269 7.321 1.00 86.56 95 GLY A C 1
ATOM 744 O O . GLY A 1 95 ? 3.542 -6.676 6.162 1.00 86.56 95 GLY A O 1
ATOM 745 N N . TYR A 1 96 ? 4.521 -6.247 8.135 1.00 85.50 96 TYR A N 1
ATOM 746 C CA . TYR A 1 96 ? 5.837 -6.725 7.741 1.00 85.50 96 TYR A CA 1
ATOM 747 C C . TYR A 1 96 ? 5.907 -8.254 7.750 1.00 85.50 96 TYR A C 1
ATOM 749 O O . TYR A 1 96 ? 5.886 -8.883 8.806 1.00 85.50 96 TYR A O 1
ATOM 757 N N . ARG A 1 97 ? 6.097 -8.855 6.576 1.00 87.12 97 ARG A N 1
ATOM 758 C CA . ARG A 1 97 ? 6.521 -10.264 6.457 1.00 87.12 97 ARG A CA 1
ATOM 759 C C . ARG A 1 97 ? 8.013 -10.445 6.774 1.00 87.12 97 ARG A C 1
ATOM 761 O O . ARG A 1 97 ? 8.869 -9.927 6.047 1.00 87.12 97 ARG A O 1
ATOM 768 N N . SER A 1 98 ? 8.345 -11.170 7.843 1.00 87.25 98 SER A N 1
ATOM 769 C CA . SER A 1 98 ? 9.745 -11.506 8.136 1.00 87.25 98 SER A CA 1
ATOM 770 C C . SER A 1 98 ? 10.288 -12.526 7.130 1.00 87.25 98 SER A C 1
ATOM 772 O O . SER A 1 98 ? 9.527 -13.241 6.481 1.00 87.25 98 SER A O 1
ATOM 774 N N . HIS A 1 99 ? 11.614 -12.569 7.002 1.00 86.94 99 HIS A N 1
ATOM 775 C CA . HIS A 1 99 ? 12.298 -13.542 6.149 1.00 86.94 99 HIS A CA 1
ATOM 776 C C . HIS A 1 99 ? 12.060 -14.993 6.615 1.00 86.94 99 HIS A C 1
ATOM 778 O O . HIS A 1 99 ? 12.059 -15.911 5.804 1.00 86.94 99 HIS A O 1
ATOM 784 N N . ASP A 1 100 ? 11.794 -15.199 7.909 1.00 89.94 100 ASP A N 1
ATOM 785 C CA . ASP A 1 100 ? 11.521 -16.530 8.468 1.00 89.94 100 ASP A CA 1
ATOM 786 C C . ASP A 1 100 ? 10.201 -17.125 7.954 1.00 89.94 100 ASP A C 1
ATOM 788 O O . ASP A 1 100 ? 10.071 -18.343 7.859 1.00 89.94 100 ASP A O 1
ATOM 792 N N . PHE A 1 101 ? 9.228 -16.272 7.611 1.00 86.88 101 PHE A N 1
ATOM 793 C CA . PHE A 1 101 ? 7.936 -16.697 7.060 1.00 86.88 101 PHE A CA 1
ATOM 794 C C . PHE A 1 101 ? 7.924 -16.755 5.533 1.00 86.88 101 PHE A C 1
ATOM 796 O O . PHE A 1 101 ? 7.205 -17.567 4.955 1.00 86.88 101 PHE A O 1
ATOM 803 N N . ASP A 1 102 ? 8.669 -15.869 4.879 1.00 87.81 102 ASP A N 1
ATOM 804 C CA . ASP A 1 102 ? 8.689 -15.733 3.427 1.00 87.81 102 ASP A CA 1
ATOM 805 C C . ASP A 1 102 ? 10.103 -15.333 2.993 1.00 87.81 102 ASP A C 1
ATOM 807 O O . ASP A 1 102 ? 10.568 -14.231 3.288 1.00 87.81 102 ASP A O 1
ATOM 811 N N . GLN A 1 103 ? 10.798 -16.254 2.326 1.00 90.06 103 GLN A N 1
ATOM 812 C CA . GLN A 1 103 ? 12.184 -16.069 1.892 1.00 90.06 103 GLN A CA 1
ATOM 813 C C . GLN A 1 103 ? 12.284 -15.376 0.523 1.00 90.06 103 GLN A C 1
ATOM 815 O O . GLN A 1 103 ? 13.394 -15.136 0.051 1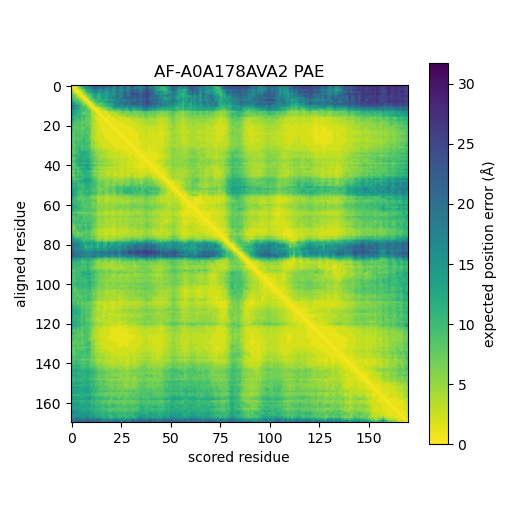.00 90.06 103 GLN A O 1
ATOM 820 N N . ASP A 1 104 ? 11.165 -15.044 -0.143 1.00 89.31 104 ASP A N 1
ATOM 821 C CA . ASP A 1 104 ? 11.234 -14.380 -1.448 1.00 89.31 104 ASP A CA 1
ATOM 822 C C . ASP A 1 104 ? 11.730 -12.930 -1.285 1.00 89.31 104 ASP A C 1
ATOM 824 O O . ASP A 1 104 ? 11.152 -12.129 -0.527 1.00 89.31 104 ASP A O 1
ATOM 828 N N . PRO A 1 105 ? 12.795 -12.532 -2.001 1.00 87.69 105 PRO A N 1
ATOM 829 C CA . PRO A 1 105 ? 13.175 -11.136 -2.065 1.00 87.69 105 PRO A CA 1
ATOM 830 C C . PRO A 1 105 ? 12.063 -10.306 -2.725 1.00 87.69 105 PRO A C 1
ATOM 832 O O . PRO A 1 105 ? 11.590 -10.595 -3.830 1.00 87.69 105 PRO A O 1
ATOM 835 N N . GLY A 1 106 ? 11.634 -9.245 -2.036 1.00 82.75 106 GLY A N 1
ATOM 836 C CA . GLY A 1 106 ? 10.475 -8.454 -2.450 1.00 82.75 106 GLY A CA 1
ATOM 837 C C . GLY A 1 106 ? 9.121 -9.010 -1.990 1.00 82.75 106 GLY A C 1
ATOM 838 O O . GLY A 1 106 ? 8.077 -8.631 -2.524 1.00 82.75 106 GLY A O 1
ATOM 839 N N . ARG A 1 107 ? 9.110 -9.873 -0.967 1.00 87.38 107 ARG A N 1
ATOM 840 C CA . ARG A 1 107 ? 7.897 -10.340 -0.264 1.00 87.38 107 ARG A CA 1
ATOM 841 C C . ARG A 1 107 ? 6.963 -9.224 0.212 1.00 87.38 107 ARG A C 1
ATOM 843 O O . ARG A 1 107 ? 5.755 -9.435 0.308 1.00 87.38 107 ARG A O 1
ATOM 850 N N . GLN A 1 108 ? 7.502 -8.032 0.485 1.00 88.12 108 GLN A N 1
ATOM 851 C CA . GLN A 1 108 ? 6.683 -6.834 0.649 1.00 88.12 108 GLN A CA 1
ATOM 852 C C . G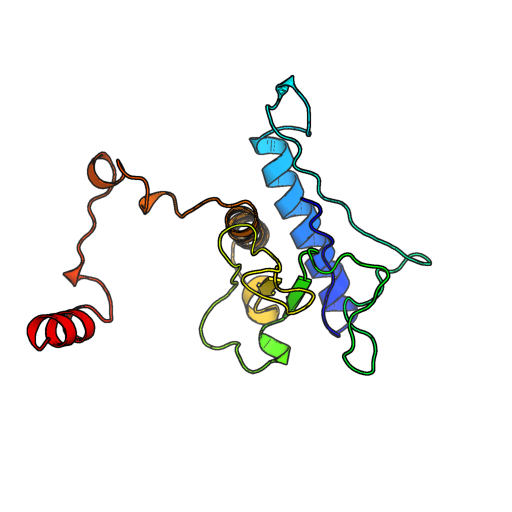LN A 1 108 ? 6.327 -6.329 -0.744 1.00 88.12 108 GLN A C 1
ATOM 854 O O . GLN A 1 108 ? 7.198 -5.834 -1.454 1.00 88.12 108 GLN A O 1
ATOM 859 N N . ASN A 1 109 ? 5.069 -6.447 -1.156 1.00 86.75 109 ASN A N 1
ATOM 860 C CA . ASN A 1 109 ? 4.655 -5.955 -2.464 1.00 86.75 109 ASN A CA 1
ATOM 861 C C . ASN A 1 109 ? 3.337 -5.195 -2.405 1.00 86.75 109 ASN A C 1
ATOM 863 O O . ASN A 1 109 ? 2.396 -5.602 -1.741 1.00 86.75 109 ASN A O 1
ATOM 867 N N . LEU A 1 110 ? 3.285 -4.095 -3.141 1.00 88.69 110 LEU A N 1
ATOM 868 C CA . LEU A 1 110 ? 2.080 -3.361 -3.463 1.00 88.69 110 LEU A CA 1
ATOM 869 C C . LEU A 1 110 ? 1.772 -3.658 -4.929 1.00 88.69 110 LEU A C 1
ATOM 871 O O . LEU A 1 110 ? 2.540 -3.300 -5.821 1.00 88.69 110 LEU A O 1
ATOM 875 N N . ARG A 1 111 ? 0.670 -4.350 -5.194 1.00 86.19 111 ARG A N 1
ATOM 876 C CA . ARG A 1 111 ? 0.241 -4.699 -6.548 1.00 86.19 111 ARG A CA 1
ATOM 877 C C . ARG A 1 111 ? -0.857 -3.745 -6.992 1.00 86.19 111 ARG A C 1
ATOM 879 O O . ARG A 1 111 ? -1.796 -3.504 -6.241 1.00 86.19 111 ARG A O 1
ATOM 886 N N . ILE A 1 112 ? -0.756 -3.213 -8.206 1.00 85.75 112 ILE A N 1
ATOM 887 C CA . ILE A 1 112 ? -1.725 -2.266 -8.774 1.00 85.75 112 ILE A CA 1
ATOM 888 C C . ILE A 1 112 ? -2.157 -2.756 -10.153 1.00 85.75 112 ILE A C 1
ATOM 890 O O . ILE A 1 112 ? -1.324 -2.966 -11.035 1.00 85.75 112 ILE A O 1
ATOM 894 N N . ASN A 1 113 ? -3.458 -2.860 -10.407 1.00 85.94 113 ASN A N 1
ATOM 895 C CA . ASN A 1 113 ? -3.954 -2.905 -11.778 1.00 85.94 113 ASN A CA 1
ATOM 896 C C . ASN A 1 113 ? -3.821 -1.499 -12.369 1.00 85.94 113 ASN A C 1
ATOM 898 O O . ASN A 1 113 ? -4.685 -0.653 -12.173 1.00 85.94 113 ASN A O 1
ATOM 902 N N . TYR A 1 114 ? -2.701 -1.223 -13.043 1.00 81.69 114 TYR A N 1
ATOM 903 C CA . TYR A 1 114 ? -2.374 0.130 -13.499 1.00 81.69 114 TYR A CA 1
ATOM 904 C C . TYR A 1 114 ? -3.462 0.733 -14.396 1.00 81.69 114 TYR A C 1
ATOM 906 O O . TYR A 1 114 ? -3.826 1.890 -14.210 1.00 81.69 114 TYR A O 1
ATOM 914 N N . ALA A 1 115 ? -3.989 -0.041 -15.349 1.00 81.56 115 ALA A N 1
ATOM 915 C CA . ALA A 1 115 ? -4.996 0.455 -16.286 1.00 81.56 115 ALA A CA 1
ATOM 916 C C . ALA A 1 115 ? -6.273 0.895 -15.559 1.00 81.56 115 ALA A C 1
ATOM 918 O O . ALA A 1 115 ? -6.734 2.016 -15.758 1.00 81.56 115 ALA A O 1
ATOM 919 N N . GLU A 1 116 ? -6.788 0.051 -14.665 1.00 85.25 116 GLU A N 1
ATOM 920 C CA . GLU A 1 116 ? -7.997 0.354 -13.896 1.00 85.25 116 GLU A CA 1
ATOM 921 C C . GLU A 1 116 ? -7.749 1.429 -12.831 1.00 85.25 116 GLU A C 1
ATOM 923 O O . GLU A 1 116 ? -8.549 2.347 -12.666 1.00 85.25 116 GLU A O 1
ATOM 928 N N . MET A 1 117 ? -6.601 1.381 -12.149 1.00 86.88 117 MET A N 1
ATOM 929 C CA . MET A 1 117 ? -6.218 2.372 -11.142 1.00 86.88 117 MET A CA 1
ATOM 930 C C . MET A 1 117 ? -6.170 3.775 -11.743 1.00 86.88 117 MET A C 1
ATOM 932 O O . MET A 1 117 ? -6.673 4.714 -11.138 1.00 86.88 117 MET A O 1
ATOM 936 N N . MET A 1 118 ? -5.624 3.939 -12.950 1.00 85.25 118 MET A N 1
ATOM 937 C CA . MET A 1 118 ? -5.577 5.250 -13.602 1.00 85.25 118 MET A CA 1
ATOM 938 C C . MET A 1 118 ? -6.962 5.797 -13.986 1.00 85.25 118 MET A C 1
ATOM 940 O O . MET A 1 118 ? -7.073 7.003 -14.202 1.00 85.25 118 MET A O 1
ATOM 944 N N . ASN A 1 119 ? -7.995 4.949 -14.033 1.00 88.12 119 ASN A N 1
ATOM 945 C CA . ASN A 1 119 ? -9.389 5.335 -14.269 1.00 88.12 119 ASN A CA 1
ATOM 946 C C . ASN A 1 119 ? -10.208 5.458 -12.972 1.00 88.12 119 ASN A C 1
ATOM 948 O O . ASN A 1 119 ? -11.363 5.888 -13.007 1.00 88.12 119 ASN A O 1
ATOM 952 N N . ALA A 1 120 ? -9.641 5.087 -11.822 1.00 89.31 120 ALA A N 1
ATOM 953 C CA . ALA A 1 120 ? -10.328 5.184 -10.545 1.00 89.31 120 ALA A CA 1
ATOM 954 C C . ALA A 1 120 ? -10.609 6.651 -10.183 1.00 89.31 120 ALA A C 1
ATOM 956 O O . ALA A 1 120 ? -9.837 7.555 -10.496 1.00 89.31 120 ALA A O 1
ATOM 957 N N . ARG A 1 121 ? -11.698 6.893 -9.443 1.00 92.31 121 ARG A N 1
ATOM 958 C CA . ARG A 1 121 ? -12.076 8.246 -8.999 1.00 92.31 121 ARG A CA 1
ATOM 959 C C . ARG A 1 121 ? -11.012 8.895 -8.102 1.00 92.31 121 ARG A C 1
ATOM 961 O O . ARG A 1 121 ? -10.800 10.096 -8.198 1.00 92.31 121 ARG A O 1
ATOM 968 N N . ASN A 1 122 ? -10.374 8.108 -7.229 1.00 93.19 122 ASN A N 1
ATOM 969 C CA . ASN A 1 122 ? -9.411 8.578 -6.223 1.00 93.19 122 ASN A CA 1
ATOM 970 C C . ASN A 1 122 ? -8.187 7.637 -6.123 1.00 93.19 122 ASN A C 1
ATOM 972 O O . ASN A 1 122 ? -7.997 6.985 -5.092 1.00 93.19 122 ASN A O 1
ATOM 976 N N . PRO A 1 123 ? -7.338 7.544 -7.162 1.00 92.38 123 PRO A N 1
ATOM 977 C CA . PRO A 1 123 ? -6.256 6.557 -7.219 1.00 92.38 123 PRO A CA 1
ATOM 978 C C . PRO A 1 123 ? -5.213 6.754 -6.117 1.00 92.38 123 PRO A C 1
ATOM 980 O O . PRO A 1 123 ? -4.754 5.795 -5.507 1.00 92.38 123 PRO A O 1
ATOM 983 N N . THR A 1 124 ? -4.888 8.007 -5.793 1.00 94.00 124 THR A N 1
ATOM 984 C CA . THR A 1 124 ? -3.982 8.345 -4.689 1.00 94.00 124 THR A CA 1
ATOM 985 C C . THR A 1 124 ? -4.473 7.785 -3.353 1.00 94.00 124 THR A C 1
ATOM 987 O O . THR A 1 124 ? -3.679 7.262 -2.577 1.00 94.00 124 THR A O 1
ATOM 990 N N . THR A 1 125 ? -5.775 7.891 -3.071 1.00 95.12 125 THR A N 1
ATOM 991 C CA . THR A 1 125 ? -6.363 7.400 -1.818 1.00 95.12 125 THR A CA 1
ATOM 992 C C . THR A 1 125 ? -6.328 5.879 -1.749 1.00 95.12 125 THR A C 1
ATOM 994 O O . THR A 1 125 ? -6.031 5.340 -0.690 1.00 95.12 125 THR A O 1
ATOM 997 N N . LEU A 1 126 ? -6.564 5.190 -2.870 1.00 93.50 126 LEU A N 1
ATOM 998 C CA . LEU A 1 126 ? -6.447 3.731 -2.944 1.00 93.50 126 LEU A CA 1
ATOM 999 C C . LEU A 1 126 ? -5.003 3.276 -2.700 1.00 93.50 126 LEU A C 1
ATOM 1001 O O . LEU A 1 126 ? -4.758 2.405 -1.877 1.00 93.50 126 LEU A O 1
ATOM 1005 N N . VAL A 1 127 ? -4.020 3.928 -3.321 1.00 92.25 127 VAL A N 1
ATOM 1006 C CA . VAL A 1 127 ? -2.603 3.622 -3.062 1.00 92.25 127 VAL A CA 1
ATOM 1007 C C . VAL A 1 127 ? -2.220 3.911 -1.604 1.00 92.25 127 VAL A C 1
ATOM 1009 O O . VAL A 1 127 ? -1.481 3.141 -0.993 1.00 92.25 127 VAL A O 1
ATOM 1012 N N . ALA A 1 128 ? -2.739 4.991 -1.012 1.00 94.12 128 ALA A N 1
ATOM 1013 C CA . ALA A 1 128 ? -2.519 5.294 0.402 1.00 94.12 128 ALA A CA 1
ATOM 1014 C C . ALA A 1 128 ? -3.149 4.242 1.328 1.00 94.12 128 ALA A C 1
ATOM 1016 O O . ALA A 1 128 ? -2.547 3.899 2.346 1.00 94.12 128 ALA A O 1
ATOM 1017 N N . HIS A 1 129 ? -4.319 3.710 0.969 1.00 95.00 129 HIS A N 1
ATOM 1018 C CA . HIS A 1 129 ? -4.970 2.605 1.674 1.00 95.00 129 HIS A CA 1
ATOM 1019 C C . HIS A 1 129 ? -4.076 1.361 1.701 1.00 95.00 129 HIS A C 1
ATOM 1021 O O . HIS A 1 129 ? -3.782 0.852 2.781 1.00 95.00 129 HIS A O 1
ATOM 1027 N N . GLU A 1 130 ? -3.550 0.938 0.549 1.00 93.19 130 GLU A N 1
ATOM 1028 C CA . GLU A 1 130 ? -2.649 -0.223 0.472 1.00 93.19 130 GLU A CA 1
ATOM 1029 C C . GLU A 1 130 ? -1.332 -0.003 1.223 1.00 93.19 130 GLU A C 1
ATOM 1031 O O . GLU A 1 130 ? -0.828 -0.907 1.889 1.00 93.19 130 GLU A O 1
ATOM 1036 N N . LEU A 1 131 ? -0.775 1.212 1.176 1.00 91.81 131 LEU A N 1
ATOM 1037 C CA . LEU A 1 131 ? 0.366 1.568 2.024 1.00 91.81 131 LEU A CA 1
ATOM 1038 C C . LEU A 1 131 ? 0.040 1.383 3.512 1.00 91.81 131 LEU A C 1
ATOM 1040 O O . LEU A 1 131 ? 0.893 0.922 4.267 1.00 91.81 131 LEU A O 1
ATOM 1044 N N . GLY A 1 132 ? -1.187 1.711 3.928 1.00 93.31 132 GLY A N 1
ATOM 1045 C CA . GLY A 1 132 ? -1.689 1.445 5.275 1.00 93.31 132 GLY A CA 1
ATOM 1046 C C . GLY A 1 132 ? -1.558 -0.025 5.658 1.00 93.31 132 GLY A C 1
ATOM 1047 O O . GLY A 1 132 ? -1.024 -0.336 6.725 1.00 93.31 132 GLY A O 1
ATOM 1048 N N . HIS A 1 133 ? -1.957 -0.931 4.764 1.00 93.38 133 HIS A N 1
ATOM 1049 C CA . HIS A 1 133 ? -1.810 -2.369 4.987 1.00 93.38 133 HIS A CA 1
ATOM 1050 C C . HIS A 1 133 ? -0.354 -2.780 5.180 1.00 93.38 133 HIS A C 1
ATOM 1052 O O . HIS A 1 133 ? -0.062 -3.458 6.162 1.00 93.38 133 HIS A O 1
ATOM 1058 N N . ILE A 1 134 ? 0.575 -2.289 4.356 1.00 90.44 134 ILE A N 1
ATOM 1059 C CA . ILE A 1 134 ? 2.017 -2.576 4.503 1.00 90.44 134 ILE A CA 1
ATOM 1060 C C . ILE A 1 134 ? 2.546 -2.132 5.872 1.00 90.44 134 ILE A C 1
ATOM 1062 O O . ILE A 1 134 ? 3.386 -2.798 6.477 1.00 90.44 134 ILE A O 1
ATOM 1066 N N . MET A 1 135 ? 2.024 -1.024 6.395 1.00 89.94 135 MET A N 1
ATOM 1067 C CA . MET A 1 135 ? 2.381 -0.504 7.717 1.00 89.94 135 MET A CA 1
ATOM 1068 C C . MET A 1 135 ? 1.724 -1.258 8.879 1.00 89.94 135 MET A C 1
ATOM 1070 O O . MET A 1 135 ? 1.993 -0.936 10.033 1.00 89.94 135 MET A O 1
ATOM 1074 N N . GLY A 1 136 ? 0.897 -2.265 8.597 1.00 90.38 136 GLY A N 1
ATOM 1075 C CA . GLY A 1 136 ? 0.206 -3.052 9.613 1.00 90.38 136 GLY A CA 1
ATOM 1076 C C . GLY A 1 136 ? -1.100 -2.419 10.082 1.00 90.38 136 GLY A C 1
ATOM 1077 O O . GLY A 1 136 ? -1.495 -2.610 11.227 1.00 90.38 136 GLY A O 1
ATOM 1078 N N . ILE A 1 137 ? -1.792 -1.672 9.218 1.00 91.44 137 ILE A N 1
ATOM 1079 C CA . ILE A 1 137 ? -3.120 -1.123 9.513 1.00 91.44 137 ILE A CA 1
ATOM 1080 C C . ILE A 1 137 ? -4.187 -2.010 8.866 1.00 91.44 137 ILE A C 1
ATOM 1082 O O . ILE A 1 137 ? -4.184 -2.225 7.654 1.00 91.44 137 ILE A O 1
ATOM 1086 N N . MET A 1 138 ? -5.094 -2.547 9.686 1.00 92.94 138 MET A N 1
ATOM 1087 C CA . MET A 1 138 ? -6.255 -3.325 9.233 1.00 92.94 138 MET A CA 1
ATOM 1088 C C . MET A 1 138 ? -7.373 -2.399 8.753 1.00 92.94 138 MET A C 1
ATOM 1090 O O . MET A 1 138 ? -7.371 -1.197 9.026 1.00 92.94 138 MET A O 1
ATOM 1094 N N . HIS A 1 139 ? -8.382 -2.956 8.083 1.00 94.50 139 HIS A N 1
ATOM 1095 C CA . HIS A 1 139 ? -9.562 -2.173 7.749 1.00 94.50 139 HIS A CA 1
ATOM 1096 C C . HIS A 1 139 ? -10.274 -1.666 9.004 1.00 94.50 139 HIS A C 1
ATOM 1098 O O . HIS A 1 139 ? -10.440 -2.383 9.991 1.00 94.50 139 HIS A O 1
ATOM 1104 N N . GLN A 1 140 ? -10.787 -0.436 8.938 1.00 92.25 140 GLN A N 1
ATOM 1105 C CA . GLN A 1 140 ? -11.457 0.207 10.070 1.00 92.25 140 GLN A CA 1
ATOM 1106 C C . GLN A 1 140 ? -12.651 -0.599 10.607 1.00 92.25 140 GLN A C 1
ATOM 1108 O O . GLN A 1 140 ? -12.897 -0.623 11.812 1.00 92.25 140 GLN A O 1
ATOM 1113 N N . HIS A 1 141 ? -13.381 -1.281 9.723 1.00 93.12 141 HIS A N 1
ATOM 1114 C CA . HIS A 1 141 ? -14.525 -2.116 10.091 1.00 93.12 141 HIS A CA 1
ATOM 1115 C C . HIS A 1 141 ? -14.127 -3.446 10.763 1.00 93.12 141 HIS A C 1
ATOM 1117 O O . HIS A 1 141 ? -15.005 -4.180 11.198 1.00 93.12 141 HIS A O 1
ATOM 1123 N N . GLN A 1 142 ? -12.829 -3.754 10.880 1.00 92.88 142 GLN A N 1
ATOM 1124 C CA . GLN A 1 142 ? -12.301 -4.933 11.584 1.00 92.88 142 GLN A CA 1
ATOM 1125 C C . GLN A 1 142 ? -11.830 -4.616 13.011 1.00 92.88 142 GLN A C 1
ATOM 1127 O O . GLN A 1 142 ? -11.296 -5.485 13.698 1.00 92.88 142 GLN A O 1
ATOM 1132 N N . ARG A 1 143 ? -11.999 -3.374 13.482 1.00 92.75 143 ARG A N 1
ATOM 1133 C CA . ARG A 1 143 ? -11.691 -3.017 14.873 1.00 92.75 143 ARG A CA 1
ATOM 1134 C C . ARG A 1 143 ? -12.508 -3.878 15.839 1.00 92.75 143 ARG A C 1
ATOM 1136 O O . ARG A 1 143 ? -13.684 -4.129 15.597 1.00 92.75 143 ARG A O 1
ATOM 1143 N N . GLY A 1 144 ? -11.930 -4.230 16.989 1.00 93.81 144 GLY A N 1
ATOM 1144 C CA . GLY A 1 144 ? -12.627 -5.025 18.014 1.00 93.81 144 GLY A CA 1
ATOM 1145 C C . GLY A 1 144 ? -13.920 -4.381 18.537 1.00 93.81 144 GLY A C 1
ATOM 1146 O O . GLY A 1 144 ? -14.821 -5.080 18.983 1.00 93.81 144 GLY A O 1
ATOM 1147 N N . ASN A 1 145 ? -14.047 -3.054 18.423 1.00 94.75 145 ASN A N 1
ATOM 1148 C CA . ASN A 1 145 ? -15.262 -2.309 18.746 1.00 94.75 145 ASN A CA 1
ATOM 1149 C C . ASN A 1 145 ? -16.082 -1.887 17.512 1.00 94.75 145 ASN A C 1
ATOM 1151 O O . ASN A 1 145 ? -16.946 -1.029 17.627 1.00 94.75 145 ASN A O 1
ATOM 1155 N N . ALA A 1 146 ? -15.847 -2.448 16.323 1.00 94.19 146 ALA A N 1
ATOM 1156 C CA . ALA A 1 146 ? -16.574 -2.047 15.115 1.00 94.19 146 ALA A CA 1
ATOM 1157 C C . ALA A 1 146 ? -18.090 -2.270 15.238 1.00 94.19 146 ALA A C 1
ATOM 1159 O O . ALA A 1 146 ? -18.867 -1.458 14.739 1.00 94.19 146 ALA A O 1
ATOM 1160 N N . VAL A 1 147 ? -18.508 -3.306 15.972 1.00 93.44 147 VAL A N 1
ATOM 1161 C CA . VAL A 1 147 ? -19.922 -3.645 16.210 1.00 93.44 147 VAL A CA 1
ATOM 1162 C C . VAL A 1 147 ? -20.712 -2.547 16.928 1.00 93.44 147 VAL A C 1
ATOM 1164 O O . VAL A 1 147 ? -21.936 -2.544 16.862 1.00 93.44 147 VAL A O 1
ATOM 1167 N N . THR A 1 148 ? -20.046 -1.590 17.585 1.00 96.44 148 THR A N 1
ATOM 1168 C CA . THR A 1 148 ? -20.724 -0.443 18.210 1.00 96.44 148 THR A CA 1
ATOM 1169 C C . THR A 1 148 ? -21.004 0.694 17.225 1.00 96.44 148 THR A C 1
ATOM 1171 O O . THR A 1 148 ? -21.759 1.603 17.555 1.00 96.44 148 THR A O 1
ATOM 1174 N N . TYR A 1 149 ? -20.388 0.678 16.038 1.00 95.25 149 TYR A N 1
ATOM 1175 C CA . TYR A 1 149 ? -20.476 1.756 15.042 1.00 95.25 149 TYR A CA 1
ATOM 1176 C C . TYR A 1 149 ? -21.006 1.292 13.684 1.00 95.25 149 TYR A C 1
ATOM 1178 O O . TYR A 1 149 ? -21.479 2.110 12.898 1.00 95.25 149 TYR A O 1
ATOM 1186 N N . VAL A 1 150 ? -20.897 -0.001 13.382 1.00 94.38 150 VAL A N 1
ATOM 1187 C CA . VAL A 1 150 ? -21.237 -0.580 12.084 1.00 94.38 150 VAL A CA 1
ATOM 1188 C C . VAL A 1 150 ? -22.126 -1.795 12.298 1.00 94.38 150 VAL A C 1
ATOM 1190 O O . VAL A 1 150 ? -21.783 -2.709 13.045 1.00 94.38 150 VAL A O 1
ATOM 1193 N N . TYR A 1 151 ? -23.252 -1.827 11.588 1.00 94.12 151 TYR A N 1
ATOM 1194 C CA . TYR A 1 151 ? -24.075 -3.023 11.470 1.00 94.12 151 TYR A CA 1
ATOM 1195 C C . TYR A 1 151 ? -23.634 -3.829 10.245 1.00 94.12 151 TYR A C 1
ATOM 1197 O O . TYR A 1 151 ? -23.804 -3.390 9.107 1.00 94.12 151 TYR A O 1
ATOM 1205 N N . PHE A 1 152 ? -23.057 -5.007 10.481 1.00 92.81 152 PHE A N 1
ATOM 1206 C CA . PHE A 1 152 ? -22.629 -5.925 9.430 1.00 92.81 152 PHE A CA 1
ATOM 1207 C C . PHE A 1 152 ? -23.649 -7.053 9.258 1.00 92.81 152 PHE A C 1
ATOM 1209 O O . PHE A 1 152 ? -23.903 -7.824 10.183 1.00 92.81 152 PHE A O 1
ATOM 1216 N N . LYS A 1 153 ? -24.236 -7.162 8.064 1.00 94.44 153 LYS A N 1
ATOM 1217 C CA . LYS A 1 153 ? -25.219 -8.199 7.739 1.00 94.44 153 LYS A CA 1
ATOM 1218 C C . LYS A 1 153 ? -24.581 -9.249 6.836 1.00 94.44 153 LYS A C 1
ATOM 1220 O O . LYS A 1 153 ? -24.597 -9.094 5.620 1.00 94.44 153 LYS A O 1
ATOM 1225 N N . CYS A 1 154 ? -24.080 -10.335 7.430 1.00 91.69 154 CYS A N 1
ATOM 1226 C CA . CYS A 1 154 ? -23.365 -11.400 6.709 1.00 91.69 154 CYS A CA 1
ATOM 1227 C C . CYS A 1 154 ? -24.142 -11.944 5.500 1.00 91.69 154 CYS A C 1
ATOM 1229 O O . CYS A 1 154 ? -23.547 -12.222 4.471 1.00 91.69 154 CYS A O 1
ATOM 1231 N N . LYS A 1 155 ? -25.478 -12.026 5.606 1.00 95.69 155 LYS A N 1
ATOM 1232 C CA . LYS A 1 155 ? -26.379 -12.501 4.538 1.00 95.69 155 LYS A CA 1
ATOM 1233 C C . LYS A 1 155 ? -26.326 -11.688 3.240 1.00 95.69 155 LYS A C 1
ATOM 1235 O O . LYS A 1 155 ? -26.911 -12.107 2.253 1.00 95.69 155 LYS A O 1
ATOM 1240 N N . ASN A 1 156 ? -25.712 -10.508 3.267 1.00 94.62 156 ASN A N 1
ATOM 1241 C CA . ASN A 1 156 ? -25.571 -9.649 2.098 1.00 94.62 156 ASN A CA 1
ATOM 1242 C C . ASN A 1 156 ? -24.228 -9.856 1.367 1.00 94.62 156 ASN A C 1
ATOM 1244 O O . ASN A 1 156 ? -23.965 -9.118 0.424 1.00 94.62 156 ASN A O 1
ATOM 1248 N N . LEU A 1 157 ? -23.363 -10.776 1.813 1.00 92.44 157 LEU A N 1
ATOM 1249 C CA . LEU A 1 157 ? -22.154 -11.142 1.071 1.00 92.44 157 LEU A CA 1
ATOM 1250 C C . LEU A 1 157 ? -22.509 -12.046 -0.116 1.00 92.44 157 LEU A C 1
ATOM 1252 O O . LEU A 1 157 ? -23.338 -12.945 0.032 1.00 92.44 157 LEU A O 1
ATOM 1256 N N . ASP A 1 158 ? -21.847 -11.835 -1.255 1.00 93.38 158 ASP A N 1
ATOM 1257 C CA . ASP A 1 158 ? -22.100 -12.569 -2.506 1.00 93.38 158 ASP A CA 1
ATOM 1258 C C . ASP A 1 158 ? -21.930 -14.090 -2.357 1.00 93.38 158 ASP A C 1
ATOM 1260 O O . ASP A 1 158 ? -22.605 -14.872 -3.023 1.00 93.38 158 ASP A O 1
ATOM 1264 N N . ASP A 1 159 ? -21.046 -14.520 -1.460 1.00 91.88 159 ASP A N 1
ATOM 1265 C CA . ASP A 1 159 ? -20.691 -15.912 -1.201 1.00 91.88 159 ASP A CA 1
ATOM 1266 C C . ASP A 1 159 ? -21.261 -16.455 0.122 1.00 91.88 159 ASP A C 1
ATOM 1268 O O . ASP A 1 159 ? -20.879 -17.546 0.555 1.00 91.88 159 ASP A O 1
ATOM 1272 N N . TYR A 1 160 ? -22.202 -15.740 0.757 1.00 94.19 160 TYR A N 1
ATOM 1273 C CA . TYR A 1 160 ? -22.726 -16.097 2.081 1.00 94.19 160 TYR A CA 1
ATOM 1274 C C . TYR A 1 160 ? -23.224 -17.546 2.159 1.00 94.19 160 TYR A C 1
ATOM 1276 O O . TYR A 1 160 ? -22.798 -18.294 3.041 1.00 94.19 160 TYR A O 1
ATOM 1284 N N . ASP A 1 161 ? -24.106 -17.952 1.242 1.00 96.31 161 ASP A N 1
ATOM 1285 C CA . ASP A 1 161 ? -24.702 -19.292 1.270 1.00 96.31 161 ASP A CA 1
ATOM 1286 C C . ASP A 1 161 ? -23.659 -20.385 0.989 1.00 96.31 161 ASP A C 1
ATOM 1288 O O . ASP A 1 161 ? -23.718 -21.462 1.582 1.00 96.31 161 ASP A O 1
ATOM 1292 N N . ILE A 1 162 ? -22.665 -20.097 0.140 1.00 95.25 162 ILE A N 1
ATOM 1293 C CA . ILE A 1 162 ? -21.573 -21.027 -0.184 1.00 95.25 162 ILE A CA 1
ATOM 1294 C C . ILE A 1 162 ? -20.737 -21.302 1.070 1.00 95.25 162 ILE A C 1
ATOM 1296 O O . ILE A 1 162 ? -20.539 -22.459 1.444 1.00 95.25 162 ILE A O 1
ATOM 1300 N N . VAL A 1 163 ? -20.279 -20.243 1.742 1.00 92.88 163 VAL A N 1
ATOM 1301 C CA . VAL A 1 163 ? -19.442 -20.355 2.946 1.00 92.88 163 VAL A CA 1
ATOM 1302 C C . VAL A 1 163 ? -20.225 -20.977 4.100 1.00 92.88 163 VAL A C 1
ATOM 1304 O O . VAL A 1 163 ? -19.701 -21.841 4.803 1.00 92.88 163 VAL A O 1
ATOM 1307 N N . LYS A 1 164 ? -21.492 -20.588 4.280 1.00 95.12 164 LYS A N 1
ATOM 1308 C CA . LYS A 1 164 ? -22.359 -21.140 5.326 1.00 95.12 164 LYS A CA 1
ATOM 1309 C C . LYS A 1 164 ? -22.522 -22.656 5.178 1.00 95.12 164 LYS A C 1
ATOM 1311 O O . LYS A 1 164 ? -22.270 -23.381 6.137 1.00 95.12 164 LYS A O 1
ATOM 1316 N N . ASN A 1 165 ? -22.892 -23.129 3.987 1.00 94.94 165 ASN A N 1
ATOM 1317 C CA . ASN A 1 165 ? -23.105 -24.556 3.738 1.00 94.94 165 ASN A CA 1
ATOM 1318 C C . ASN A 1 165 ? -21.821 -25.376 3.944 1.00 94.94 165 ASN A C 1
ATOM 1320 O O . ASN A 1 165 ? -21.887 -26.494 4.446 1.00 94.94 165 ASN A O 1
ATOM 1324 N N . ALA A 1 166 ? -20.655 -24.823 3.590 1.00 94.56 166 ALA A N 1
ATOM 1325 C CA . ALA A 1 166 ? -19.371 -25.487 3.805 1.00 94.56 166 ALA A CA 1
ATOM 1326 C C . ALA A 1 166 ? -19.027 -25.651 5.296 1.00 94.56 166 ALA A C 1
ATOM 1328 O O . ALA A 1 166 ? -18.480 -26.680 5.681 1.00 94.56 166 ALA A O 1
ATOM 1329 N N . LEU A 1 167 ? -19.354 -24.658 6.131 1.00 92.81 167 LEU A N 1
ATOM 1330 C CA . LEU A 1 167 ? -19.109 -24.707 7.576 1.00 92.81 167 LEU A CA 1
ATOM 1331 C C . LEU A 1 167 ? -20.092 -25.618 8.320 1.00 92.81 167 LEU A C 1
ATOM 1333 O O . LEU A 1 167 ? -19.703 -26.241 9.297 1.00 92.81 167 LEU A O 1
ATOM 1337 N N . GLU A 1 168 ? -21.350 -25.695 7.882 1.00 94.06 168 GLU A N 1
ATOM 1338 C CA . GLU A 1 168 ? -22.366 -26.564 8.504 1.00 94.06 168 GLU A CA 1
ATOM 1339 C C . GLU A 1 168 ? -22.199 -28.049 8.128 1.00 94.06 168 GLU A C 1
ATOM 1341 O O . GLU A 1 168 ? -22.757 -28.916 8.796 1.00 94.06 168 GLU A O 1
ATOM 1346 N N . ALA A 1 169 ? -21.444 -28.345 7.066 1.00 88.88 169 ALA A N 1
ATOM 1347 C CA . ALA A 1 169 ? -21.135 -29.704 6.624 1.00 88.88 169 ALA A CA 1
ATOM 1348 C C . ALA A 1 169 ? -19.842 -30.289 7.233 1.00 88.88 169 ALA A C 1
ATOM 1350 O O . ALA A 1 169 ? -19.555 -31.464 6.992 1.00 88.88 169 ALA A O 1
ATOM 1351 N N . ALA A 1 170 ? -19.061 -29.478 7.957 1.00 77.62 170 ALA A N 1
ATOM 1352 C CA . ALA A 1 170 ? -17.792 -29.850 8.593 1.00 77.62 170 ALA A CA 1
ATOM 1353 C C . ALA A 1 170 ? -17.988 -30.256 10.061 1.00 77.62 170 ALA A C 1
ATOM 1355 O O . ALA A 1 170 ? -17.278 -31.191 10.496 1.00 77.62 170 ALA A O 1
#